Protein AF-A0A453FKG5-F1 (afdb_monomer)

Radius of gyration: 17.2 Å; Cα contacts (8 Å, |Δi|>4): 245; chains: 1; bounding box: 46×37×46 Å

Nearest PDB structures (foldseek):
  5lsm-assembly5_D  TM=3.712E-01  e=1.339E-01  Shewanella oneidensis MR-1
  7jqw-assembly1_A  TM=6.152E-01  e=3.141E+00  Salmonella enterica subsp. enterica serovar Typhimurium str. LT2
  5kwk-assembly2_B  TM=2.435E-01  e=1.450E+00  Arabidopsis thaliana
  7mpy-assembly1_A  TM=2.858E-01  e=2.428E+00  Arabidopsis thaliana

Sequence (162 aa):
GKFSIITFEEFISVALDASRTVGIYPEIKDPVFINKHVKWADGKKFEDKFVDTLLKYGYRGQYMSENWLKQPLFIQSFAPSSLVHVSNLTDSPKIFLIDDTTVRTQDTNQSYWEITSDDYLAYISNYVVGLGPWKDTIVPVAKNYLLEPTDLVARAHAHNLQ

Secondary structure (DSSP, 8-state):
--SPPPPHHHHHHHHHTSSS---B--B---HHHHHHH---TT---HHHHHHHHHHHTT----TTSHHHHHS-B-EEES-HHHHHHHTTT--S-EEEEE--TTPPPTTT---HHHHTSHHHHHHHTTT-SEEEE-HHHHS-EETTEE-PPPSHHHHHHHTT--

Solvent-accessible surface area (backbone atoms only — not comparable to full-atom values): 9300 Å² total; per-residue (Å²): 124,100,65,83,86,78,52,73,67,56,58,50,46,61,38,68,71,42,100,52,86,48,64,50,72,56,68,59,73,59,56,61,60,47,48,71,77,50,81,48,96,85,70,52,50,59,65,53,56,53,49,50,52,40,48,73,74,66,50,42,40,37,76,86,31,75,56,12,72,65,42,33,58,39,43,32,29,48,28,69,70,57,48,55,54,45,50,78,77,43,61,42,32,26,31,45,38,38,68,55,77,88,46,54,37,72,70,79,66,42,46,38,70,58,64,68,27,72,70,39,40,61,56,49,42,80,51,27,49,23,61,48,62,39,62,56,71,40,45,30,71,55,98,93,36,80,49,78,63,50,63,56,66,64,55,36,45,74,48,69,26,84

Foldseek 3Di:
DVDDDDDPLVVLVVQVPDPDADEDEDEDPLQVVCQVPDADPVRDGPLLVVLVSCVVVQDADAPPDPSCVRYPYEYEYLALVSLVVNQVRGNHAYEHEAEDQPDARSHPRHGPCVCLDLVNLLVSLVRHQAYHYDVCQQFNDDPNDTDDGDCSVVSNVVSNHD

Organism: Aegilops tauschii subsp. strangulata (NCBI:txid200361)

Mean predicted aligned error: 2.94 Å

Structure (mmCIF, N/CA/C/O backbone):
data_AF-A0A453FKG5-F1
#
_entry.id   AF-A0A453FKG5-F1
#
loop_
_atom_site.group_PDB
_atom_site.id
_atom_site.type_symbol
_atom_site.label_atom_id
_atom_site.label_alt_id
_atom_site.label_comp_id
_atom_site.label_asym_id
_atom_site.label_entity_id
_atom_site.label_seq_id
_atom_site.pdbx_PDB_ins_code
_atom_site.Cartn_x
_atom_site.Cartn_y
_atom_site.Cartn_z
_atom_site.occupancy
_atom_site.B_iso_or_equiv
_atom_site.auth_seq_id
_atom_site.auth_comp_id
_atom_site.auth_asym_id
_atom_site.auth_atom_id
_atom_site.pdbx_PDB_model_num
ATOM 1 N N . GLY A 1 1 ? -25.664 14.558 -9.471 1.00 73.56 1 GLY A N 1
ATOM 2 C CA . GLY A 1 1 ? -25.427 13.107 -9.629 1.00 73.56 1 GLY A CA 1
ATOM 3 C C . GLY A 1 1 ? -26.651 12.348 -9.155 1.00 73.56 1 GLY A C 1
ATOM 4 O O . GLY A 1 1 ? -27.361 12.885 -8.318 1.00 73.56 1 GLY A O 1
ATOM 5 N N . LYS A 1 2 ? -26.913 11.142 -9.683 1.00 81.56 2 LYS A N 1
ATOM 6 C CA . LYS A 1 2 ? -28.064 10.298 -9.291 1.00 81.56 2 LYS A CA 1
ATOM 7 C C . LYS A 1 2 ? -27.913 9.673 -7.891 1.00 81.56 2 LYS A C 1
ATOM 9 O O . LYS A 1 2 ? -28.917 9.373 -7.260 1.00 81.56 2 LYS A O 1
ATOM 14 N N . PHE A 1 3 ? -26.677 9.524 -7.413 1.00 87.44 3 PHE A N 1
ATOM 15 C CA . PHE A 1 3 ? -26.334 9.016 -6.083 1.00 87.44 3 PHE A CA 1
ATOM 16 C C . PHE A 1 3 ? -25.297 9.930 -5.423 1.00 87.44 3 PHE A C 1
ATOM 18 O O . PHE A 1 3 ? -24.530 10.598 -6.128 1.00 87.44 3 PHE A O 1
ATOM 25 N N . SER A 1 4 ? -25.302 9.982 -4.091 1.00 91.62 4 SER A N 1
ATOM 26 C CA . SER A 1 4 ? -24.303 10.695 -3.293 1.00 91.62 4 SER A CA 1
ATOM 27 C C . SER A 1 4 ? -22.964 9.956 -3.297 1.00 91.62 4 SER A C 1
ATOM 29 O O . SER A 1 4 ? -22.911 8.733 -3.422 1.00 91.62 4 SER A O 1
ATOM 31 N N . ILE A 1 5 ? -21.876 10.714 -3.163 1.00 93.69 5 ILE A N 1
ATOM 32 C CA . ILE A 1 5 ? -20.547 10.159 -2.895 1.00 93.69 5 ILE A CA 1
ATOM 33 C C . ILE A 1 5 ? -20.487 9.867 -1.398 1.00 93.69 5 ILE A C 1
ATOM 35 O O . ILE A 1 5 ? -20.769 10.761 -0.601 1.00 93.69 5 ILE A O 1
ATOM 39 N N . ILE A 1 6 ? -20.153 8.630 -1.037 1.00 95.69 6 ILE A N 1
ATOM 40 C CA . ILE A 1 6 ? -20.018 8.224 0.362 1.00 95.69 6 ILE A CA 1
ATOM 41 C C . ILE A 1 6 ? -18.701 8.725 0.956 1.00 95.69 6 ILE A C 1
ATOM 43 O O . ILE A 1 6 ? -17.694 8.887 0.263 1.00 95.69 6 ILE A O 1
ATOM 47 N N . THR A 1 7 ? -18.711 8.947 2.259 1.00 97.06 7 THR A N 1
ATOM 48 C CA . THR A 1 7 ? -17.531 9.232 3.071 1.00 97.06 7 THR A CA 1
ATOM 49 C C . THR A 1 7 ? -16.729 7.960 3.349 1.00 97.06 7 THR A C 1
ATOM 51 O O . THR A 1 7 ? -17.199 6.836 3.158 1.00 97.06 7 THR A O 1
ATOM 54 N N . PHE A 1 8 ? -15.503 8.127 3.849 1.00 97.94 8 PHE A N 1
ATOM 55 C CA . PHE A 1 8 ? -14.683 6.987 4.256 1.00 97.94 8 PHE A CA 1
ATOM 56 C C . PHE A 1 8 ? -15.286 6.223 5.449 1.00 97.94 8 PHE A C 1
ATOM 58 O O . PHE A 1 8 ? -15.205 5.000 5.507 1.00 97.94 8 PHE A O 1
ATOM 65 N N . GLU A 1 9 ? -15.956 6.926 6.365 1.00 98.38 9 GLU A N 1
ATOM 66 C CA . GLU A 1 9 ? -16.651 6.311 7.502 1.00 98.38 9 GLU A CA 1
ATOM 67 C C . GLU A 1 9 ? -17.858 5.475 7.055 1.00 98.38 9 GLU A C 1
ATOM 69 O O . GLU A 1 9 ? -18.072 4.373 7.562 1.00 98.38 9 GLU A O 1
ATOM 74 N N . GLU A 1 10 ? -18.618 5.948 6.065 1.00 97.75 10 GLU A N 1
ATOM 75 C CA . GLU A 1 10 ? -19.715 5.178 5.466 1.00 97.75 10 GLU A CA 1
ATOM 76 C C . GLU A 1 10 ? -19.188 3.944 4.720 1.00 97.75 10 GLU A C 1
ATOM 78 O O . GLU A 1 10 ? -19.756 2.864 4.863 1.00 97.75 10 GLU A O 1
ATOM 83 N N . PHE A 1 11 ? -18.068 4.061 3.995 1.00 97.81 11 PHE A N 1
ATOM 84 C CA . PHE A 1 11 ? -17.396 2.912 3.373 1.00 97.81 11 PHE A CA 1
ATOM 85 C C . PHE A 1 11 ? -16.997 1.845 4.405 1.00 97.81 11 PHE A C 1
ATOM 87 O O . PHE A 1 11 ? -17.259 0.661 4.196 1.00 97.81 11 PHE A O 1
ATOM 94 N N . ILE A 1 12 ? -16.404 2.258 5.529 1.00 98.38 12 ILE A N 1
ATOM 95 C CA . ILE A 1 12 ? -16.054 1.354 6.633 1.00 98.38 12 ILE A CA 1
ATOM 96 C C . ILE A 1 12 ? -17.309 0.699 7.219 1.00 98.38 12 ILE A C 1
ATOM 98 O O . ILE A 1 12 ? -17.332 -0.514 7.423 1.00 98.38 12 ILE A O 1
ATOM 102 N N . SER A 1 13 ? -18.360 1.484 7.455 1.00 97.56 13 SER A N 1
ATOM 103 C CA . SER A 1 13 ? -19.598 0.997 8.076 1.00 97.56 13 SER A CA 1
ATOM 104 C C . SER A 1 13 ? -20.242 -0.123 7.252 1.00 97.56 13 SER A C 1
ATOM 106 O O . SER A 1 13 ? -20.643 -1.135 7.815 1.00 97.56 13 SER A O 1
ATOM 108 N N . VAL A 1 14 ? -20.216 -0.027 5.915 1.00 96.88 14 VAL A N 1
ATOM 109 C CA . VAL A 1 14 ? -20.703 -1.096 5.020 1.00 96.88 14 VAL A CA 1
ATOM 110 C C . VAL A 1 14 ? -19.999 -2.437 5.269 1.00 96.88 14 VAL A C 1
ATOM 112 O O . VAL A 1 14 ? -20.643 -3.484 5.207 1.00 96.88 14 VAL A O 1
ATOM 115 N N . ALA A 1 15 ? -18.691 -2.434 5.540 1.00 97.56 15 ALA A N 1
ATOM 116 C CA . ALA A 1 15 ? -17.952 -3.662 5.834 1.00 97.56 15 ALA A CA 1
ATOM 117 C C . ALA A 1 15 ? -18.260 -4.206 7.238 1.00 97.56 15 ALA A C 1
ATOM 119 O O . ALA A 1 15 ? -18.353 -5.421 7.410 1.00 97.56 15 ALA A O 1
ATOM 120 N N . LEU A 1 16 ? -18.433 -3.322 8.225 1.00 97.25 16 LEU A N 1
ATOM 121 C CA . LEU A 1 16 ? -18.729 -3.697 9.612 1.00 97.25 16 LEU A CA 1
ATOM 122 C C . LEU A 1 16 ? -20.156 -4.227 9.800 1.00 97.25 16 LEU A C 1
ATOM 124 O O . LEU A 1 16 ? -20.369 -5.108 10.628 1.00 97.25 16 LEU A O 1
ATOM 128 N N . ASP A 1 17 ? -21.112 -3.738 9.010 1.00 97.62 17 ASP A N 1
ATOM 129 C CA . ASP A 1 17 ? -22.516 -4.163 9.063 1.00 97.62 17 ASP A CA 1
ATOM 130 C C . ASP A 1 17 ? -22.760 -5.529 8.391 1.00 97.62 17 ASP A C 1
ATOM 132 O O . ASP A 1 17 ? -23.868 -6.074 8.429 1.00 97.62 17 ASP A O 1
ATOM 136 N N . ALA A 1 18 ? -21.738 -6.116 7.760 1.00 97.38 18 ALA A N 1
ATOM 137 C CA . ALA A 1 18 ? -21.843 -7.431 7.149 1.00 97.38 18 ALA A CA 1
ATOM 138 C C . ALA A 1 18 ? -21.993 -8.538 8.210 1.00 97.38 18 ALA A C 1
ATOM 140 O O . ALA A 1 18 ? -21.292 -8.580 9.216 1.00 97.38 18 ALA A O 1
ATOM 141 N N . SER A 1 19 ? -22.841 -9.534 7.938 1.00 97.06 19 SER A N 1
ATOM 142 C CA . SER A 1 19 ? -23.052 -10.696 8.825 1.00 97.06 19 SER A CA 1
ATOM 143 C C . SER A 1 19 ? -21.869 -11.675 8.896 1.00 97.06 19 SER A C 1
ATOM 145 O O . SER A 1 19 ? -21.939 -12.700 9.573 1.00 97.06 19 SER A O 1
ATOM 147 N N . ARG A 1 20 ? -20.787 -11.382 8.172 1.00 96.81 20 ARG A N 1
ATOM 148 C CA . ARG A 1 20 ? -19.538 -12.144 8.120 1.00 96.81 20 ARG A CA 1
ATOM 149 C C . ARG A 1 20 ? -18.372 -11.170 8.127 1.00 96.81 20 ARG A C 1
ATOM 151 O O . ARG A 1 20 ? -18.526 -10.030 7.701 1.00 96.81 20 ARG A O 1
ATOM 158 N N . THR A 1 21 ? -17.184 -11.650 8.474 1.00 97.25 21 THR A N 1
ATOM 159 C CA . THR A 1 21 ? -15.965 -10.855 8.324 1.00 97.25 21 THR A CA 1
ATOM 160 C C . THR A 1 21 ? -15.764 -10.449 6.860 1.00 97.25 21 THR A C 1
ATOM 162 O O . THR A 1 21 ? -15.686 -11.292 5.957 1.00 97.25 21 THR A O 1
ATOM 165 N N . VAL A 1 22 ? -15.689 -9.139 6.633 1.00 97.88 22 VAL A N 1
ATOM 166 C CA . VAL A 1 22 ? -15.351 -8.514 5.354 1.00 97.88 22 VAL A CA 1
ATOM 167 C C . VAL A 1 22 ? -14.131 -7.635 5.584 1.00 97.88 22 VAL A C 1
ATOM 169 O O . VAL A 1 22 ? -14.156 -6.725 6.408 1.00 97.88 22 VAL A O 1
ATOM 172 N N . GLY A 1 23 ? -13.050 -7.934 4.865 1.00 98.00 23 GLY A N 1
ATOM 173 C CA . GLY A 1 23 ? -11.869 -7.086 4.861 1.00 98.00 23 GLY A CA 1
ATOM 174 C C . GLY A 1 23 ? -12.059 -5.854 3.983 1.00 98.00 23 GLY A C 1
ATOM 175 O O . GLY A 1 23 ? -12.794 -5.907 2.995 1.00 98.00 23 GLY A O 1
ATOM 176 N N . ILE A 1 24 ? -11.363 -4.770 4.310 1.00 98.69 24 ILE A N 1
ATOM 177 C CA . ILE A 1 24 ? -11.297 -3.573 3.464 1.00 98.69 24 ILE A CA 1
ATOM 178 C C . ILE A 1 24 ? -9.891 -3.376 2.899 1.00 98.69 24 ILE A C 1
ATOM 180 O O . ILE A 1 24 ? -8.896 -3.786 3.496 1.00 98.69 24 ILE A O 1
ATOM 184 N N . TYR A 1 25 ? -9.816 -2.727 1.741 1.00 98.69 25 TYR A N 1
ATOM 185 C CA . TYR A 1 25 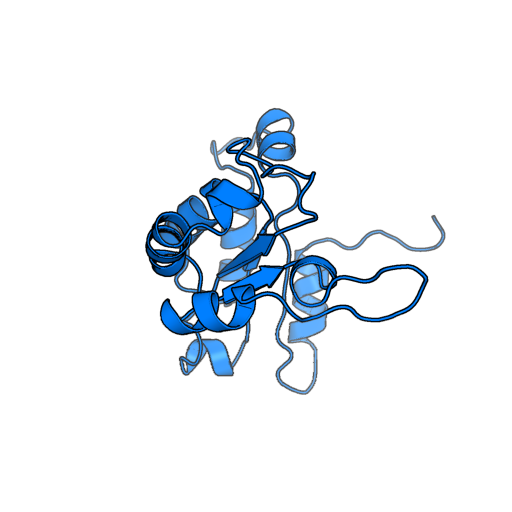? -8.560 -2.487 1.031 1.00 98.69 25 TYR A CA 1
ATOM 186 C C . TYR A 1 25 ? -8.490 -1.044 0.485 1.00 98.69 25 TYR A C 1
ATOM 188 O O . TYR A 1 25 ? -8.494 -0.836 -0.730 1.00 98.69 25 TYR A O 1
ATOM 196 N N . PRO A 1 26 ? -8.541 -0.016 1.354 1.00 98.62 26 PRO A N 1
ATOM 197 C CA . PRO A 1 26 ? -8.564 1.377 0.920 1.00 98.62 26 PRO A CA 1
ATOM 198 C C . PRO A 1 26 ? -7.207 1.879 0.397 1.00 98.62 26 PRO A C 1
ATOM 200 O O . PRO A 1 26 ? -6.141 1.521 0.901 1.00 98.62 26 PRO A O 1
ATOM 203 N N . GLU A 1 27 ? -7.266 2.773 -0.593 1.00 98.62 27 GLU A N 1
ATOM 204 C CA . GLU A 1 27 ? -6.109 3.463 -1.175 1.00 98.62 27 GLU A CA 1
ATOM 205 C C . GLU A 1 27 ? -5.985 4.896 -0.638 1.00 98.62 27 GLU A C 1
ATOM 207 O O . GLU A 1 27 ? -6.962 5.648 -0.618 1.00 98.62 27 GLU A O 1
ATOM 212 N N . ILE A 1 28 ? -4.769 5.303 -0.269 1.00 98.50 28 ILE A N 1
ATOM 213 C CA . ILE A 1 28 ? -4.412 6.710 -0.060 1.00 98.50 28 ILE A CA 1
ATOM 214 C C . ILE A 1 28 ? -4.056 7.303 -1.423 1.00 98.50 28 ILE A C 1
ATOM 216 O O . ILE A 1 28 ? -2.982 7.024 -1.969 1.00 98.50 28 ILE A O 1
ATOM 220 N N . LYS A 1 29 ? -4.965 8.119 -1.968 1.00 96.69 29 LYS A N 1
ATOM 221 C CA . LYS A 1 29 ? -4.839 8.703 -3.307 1.00 96.69 29 LYS A CA 1
ATOM 222 C C . LYS A 1 29 ? -4.143 10.060 -3.290 1.00 96.69 29 LYS A C 1
ATOM 224 O O . LYS A 1 29 ? -4.591 10.965 -2.588 1.00 96.69 29 LYS A O 1
ATOM 229 N N . ASP A 1 30 ? -3.090 10.205 -4.094 1.00 95.25 30 ASP A N 1
ATOM 230 C CA . ASP A 1 30 ? -2.370 11.464 -4.329 1.00 95.25 30 ASP A CA 1
ATOM 231 C C . ASP A 1 30 ? -2.041 12.251 -3.041 1.00 95.25 30 ASP A C 1
ATOM 233 O O . ASP A 1 30 ? -2.384 13.436 -2.921 1.00 95.25 30 ASP A O 1
ATOM 237 N N . PRO A 1 31 ? -1.361 11.641 -2.050 1.00 96.94 31 PRO A N 1
ATOM 238 C CA . PRO A 1 31 ? -1.147 12.275 -0.751 1.00 96.94 31 PRO A CA 1
ATOM 239 C C . PRO A 1 31 ? -0.388 13.600 -0.835 1.00 96.94 31 PRO A C 1
ATOM 241 O O . PRO A 1 31 ? -0.668 14.511 -0.058 1.00 96.94 31 PRO A O 1
ATOM 244 N N . VAL A 1 32 ? 0.513 13.770 -1.808 1.00 96.62 32 VAL A N 1
ATOM 245 C CA . VAL A 1 32 ? 1.205 15.050 -2.051 1.00 96.62 32 VAL A CA 1
ATOM 246 C C . VAL A 1 32 ? 0.220 16.153 -2.429 1.00 96.62 32 VAL A C 1
ATOM 248 O O . VAL A 1 32 ? 0.302 17.266 -1.904 1.00 96.62 32 VAL A O 1
ATOM 251 N N . PHE A 1 33 ? -0.728 15.853 -3.319 1.00 96.56 33 PHE A N 1
ATOM 252 C CA . PHE A 1 33 ? -1.747 16.807 -3.739 1.00 96.56 33 PHE A CA 1
ATOM 253 C C . PHE A 1 33 ? -2.664 17.163 -2.566 1.00 96.56 33 PHE A C 1
ATOM 255 O O . PHE A 1 33 ? -2.851 18.345 -2.268 1.00 96.56 33 PHE A O 1
ATOM 262 N N . ILE A 1 34 ? -3.174 16.162 -1.844 1.00 97.38 34 ILE A N 1
ATOM 263 C CA . ILE A 1 34 ? -4.064 16.400 -0.703 1.00 97.38 34 ILE A CA 1
ATOM 264 C C . ILE A 1 34 ? -3.346 17.202 0.382 1.00 97.38 34 ILE A C 1
ATOM 266 O O . ILE A 1 34 ? -3.857 18.234 0.806 1.00 97.38 34 ILE A O 1
ATOM 270 N N . ASN A 1 35 ? -2.127 16.822 0.765 1.00 96.88 35 ASN A N 1
ATOM 271 C CA . ASN A 1 35 ? -1.351 17.544 1.774 1.00 96.88 35 ASN A CA 1
ATOM 272 C C . ASN A 1 35 ? -0.971 18.964 1.340 1.00 96.88 35 ASN A C 1
ATOM 274 O O . ASN A 1 35 ? -0.732 19.822 2.191 1.00 96.88 35 ASN A O 1
ATOM 278 N N . LYS A 1 36 ? -0.908 19.253 0.036 1.00 96.56 36 LYS A N 1
ATOM 279 C CA . LYS A 1 36 ? -0.715 20.615 -0.476 1.00 96.56 36 LYS A CA 1
ATOM 280 C C . LYS A 1 36 ? -1.974 21.465 -0.305 1.00 96.56 36 LYS A C 1
ATOM 282 O O . LYS A 1 36 ? -1.859 22.619 0.105 1.00 96.56 36 LYS A O 1
ATOM 287 N N . HIS A 1 37 ? -3.142 20.910 -0.619 1.00 97.38 37 HIS A N 1
ATOM 288 C CA . HIS A 1 37 ? -4.398 21.658 -0.730 1.00 97.38 37 HIS A CA 1
ATOM 289 C C . HIS A 1 37 ? -5.267 21.640 0.530 1.00 97.38 37 HIS A C 1
ATOM 291 O O . HIS A 1 37 ? -6.057 22.558 0.737 1.00 97.38 37 HIS A O 1
ATOM 297 N N . VAL A 1 38 ? -5.110 20.634 1.383 1.00 96.62 38 VAL A N 1
ATOM 298 C CA . VAL A 1 38 ? -5.866 20.471 2.621 1.00 96.62 38 VAL A CA 1
ATOM 299 C C . VAL A 1 38 ? -4.925 20.671 3.798 1.00 96.62 38 VAL A C 1
ATOM 301 O O . VAL A 1 38 ? -3.871 20.044 3.891 1.00 96.62 38 VAL A O 1
ATOM 304 N N . LYS A 1 39 ? -5.304 21.580 4.697 1.00 95.19 39 LYS A N 1
ATOM 305 C CA . LYS A 1 39 ? -4.579 21.870 5.935 1.00 95.19 39 LYS A CA 1
ATOM 306 C C . LYS A 1 39 ? -5.529 21.665 7.098 1.00 95.19 39 LYS A C 1
ATOM 308 O O . LYS A 1 39 ? -6.500 22.405 7.244 1.00 95.19 39 LYS A O 1
ATOM 313 N N . TRP A 1 40 ? -5.260 20.650 7.906 1.00 94.50 40 TRP A N 1
ATOM 314 C CA . TRP A 1 40 ? -6.018 20.423 9.126 1.00 94.50 40 TRP A CA 1
ATOM 315 C C . TRP A 1 40 ? -5.502 21.329 10.244 1.00 94.50 40 TRP A C 1
ATOM 317 O O . TRP A 1 40 ? -4.304 21.595 10.342 1.00 94.50 40 TRP A O 1
ATOM 327 N N . ALA A 1 41 ? -6.416 21.816 11.084 1.00 94.62 41 ALA A N 1
ATOM 328 C CA . ALA A 1 41 ? -6.095 22.757 12.160 1.00 94.62 41 ALA A CA 1
ATOM 329 C C . ALA A 1 41 ? -5.130 22.173 13.208 1.00 94.62 41 ALA A C 1
ATOM 331 O O . ALA A 1 41 ? -4.388 22.914 13.842 1.00 94.62 41 ALA A O 1
ATOM 332 N N . ASP A 1 42 ? -5.120 20.849 13.365 1.00 95.25 42 ASP A N 1
ATOM 333 C CA . ASP A 1 42 ? -4.212 20.113 14.247 1.00 95.25 42 ASP A CA 1
ATOM 334 C C . ASP A 1 42 ? -2.862 19.776 13.589 1.00 95.25 42 ASP A C 1
ATOM 336 O O . ASP A 1 42 ? -2.065 19.039 14.161 1.00 95.25 42 ASP A O 1
ATOM 340 N N . GLY A 1 43 ? -2.595 20.301 12.387 1.00 95.19 43 GLY A N 1
ATOM 341 C CA . GLY A 1 43 ? -1.332 20.109 11.670 1.00 95.19 43 GLY A CA 1
ATOM 342 C C . GLY A 1 43 ? -1.134 18.705 11.096 1.00 95.19 43 GLY A C 1
ATOM 343 O O . GLY A 1 43 ? -0.079 18.432 10.523 1.00 95.19 43 GLY A O 1
ATOM 344 N N . LYS A 1 44 ? -2.137 17.829 11.224 1.00 96.69 44 LYS A N 1
ATOM 345 C CA . LYS A 1 44 ? -2.111 16.473 10.678 1.00 96.69 44 LYS A CA 1
ATOM 346 C C . LYS A 1 44 ? -2.059 16.483 9.154 1.00 96.69 44 LYS A C 1
ATOM 348 O O . LYS A 1 44 ? -2.604 17.376 8.503 1.00 96.69 44 LYS A O 1
ATOM 353 N N . LYS A 1 45 ? -1.414 15.463 8.600 1.00 96.94 45 LYS A N 1
ATOM 354 C CA . LYS A 1 45 ? -1.410 15.123 7.180 1.00 96.94 45 LYS A CA 1
ATOM 355 C C . LYS A 1 45 ? -2.614 14.251 6.825 1.00 96.94 45 LYS A C 1
ATOM 357 O O . LYS A 1 45 ? -3.338 13.754 7.691 1.00 96.94 45 LYS A O 1
ATOM 362 N N . PHE A 1 46 ? -2.798 14.032 5.530 1.00 97.94 46 PHE A N 1
ATOM 363 C CA . PHE A 1 46 ? -3.820 13.150 4.990 1.00 97.94 46 PHE A CA 1
ATOM 364 C C . PHE A 1 46 ? -3.688 11.726 5.534 1.00 97.94 46 PHE A C 1
ATOM 366 O O . PHE A 1 46 ? -4.679 11.146 5.971 1.00 97.94 46 PHE A O 1
ATOM 373 N N . GLU A 1 47 ? -2.464 11.207 5.590 1.00 98.50 47 GLU A N 1
ATOM 374 C CA . GLU A 1 47 ? -2.138 9.895 6.143 1.00 98.50 47 GLU A CA 1
ATOM 375 C C . GLU A 1 47 ? -2.577 9.761 7.602 1.00 98.50 47 GLU A C 1
ATOM 377 O O . GLU A 1 47 ? -3.168 8.750 7.975 1.00 98.50 47 GLU A O 1
ATOM 382 N N . ASP A 1 48 ? -2.342 10.798 8.411 1.00 98.38 48 ASP A N 1
ATOM 383 C CA . ASP A 1 48 ? -2.702 10.788 9.829 1.00 98.38 48 ASP A CA 1
ATOM 384 C C . ASP A 1 48 ? -4.221 10.688 9.993 1.00 98.38 48 ASP A C 1
ATOM 386 O O . ASP A 1 48 ? -4.714 9.849 10.741 1.00 98.38 48 ASP A O 1
ATOM 390 N N . LYS A 1 49 ? -4.987 11.492 9.242 1.00 98.25 49 LYS A N 1
ATOM 391 C CA . LYS A 1 49 ? -6.459 11.450 9.279 1.00 98.25 49 LYS A CA 1
ATOM 392 C C . LYS A 1 49 ? -7.023 10.135 8.759 1.00 98.25 49 LYS A C 1
ATOM 394 O O . LYS A 1 49 ? -8.008 9.628 9.302 1.00 98.25 49 LYS A O 1
ATOM 399 N N . PHE A 1 50 ? -6.410 9.589 7.716 1.00 98.50 50 PHE A N 1
ATOM 400 C CA . PHE A 1 50 ? -6.778 8.299 7.156 1.00 98.50 50 PHE A CA 1
ATOM 401 C C . PHE A 1 50 ? -6.590 7.177 8.188 1.00 98.50 50 PHE A C 1
ATOM 403 O O . PHE A 1 50 ? -7.528 6.422 8.450 1.00 98.50 50 PHE A O 1
ATOM 410 N N . VAL A 1 51 ? -5.422 7.108 8.836 1.00 98.69 51 VAL A N 1
ATOM 411 C CA . VAL A 1 51 ? -5.130 6.089 9.856 1.00 98.69 51 VAL A CA 1
ATOM 412 C C . VAL A 1 51 ? -5.951 6.307 11.126 1.00 98.69 51 VAL A C 1
ATOM 414 O O . VAL A 1 51 ? -6.506 5.342 11.644 1.00 98.69 51 VAL A O 1
ATOM 417 N N . ASP A 1 52 ? -6.118 7.547 11.595 1.00 98.50 52 ASP A N 1
ATOM 418 C CA . ASP A 1 52 ? -6.987 7.863 12.739 1.00 98.50 52 ASP A CA 1
ATOM 419 C C . ASP A 1 52 ? -8.407 7.322 12.533 1.00 98.50 52 ASP A C 1
ATOM 421 O O . ASP A 1 52 ? -9.011 6.778 13.458 1.00 98.50 52 ASP A O 1
ATOM 425 N N . THR A 1 53 ? -8.940 7.457 11.314 1.00 98.62 53 THR A N 1
ATOM 426 C CA . THR A 1 53 ? -10.275 6.956 10.973 1.00 98.62 53 THR A CA 1
ATOM 427 C C . THR A 1 53 ? -10.310 5.432 11.055 1.00 98.62 53 THR A C 1
ATOM 429 O O . THR A 1 53 ? -11.202 4.875 11.684 1.00 98.62 53 THR A O 1
ATOM 432 N N . LEU A 1 54 ? -9.312 4.735 10.509 1.00 98.62 54 LEU A N 1
ATOM 433 C CA . LEU A 1 54 ? -9.218 3.275 10.621 1.00 98.62 54 LEU A CA 1
ATOM 434 C C . LEU A 1 54 ? -9.136 2.810 12.086 1.00 98.62 54 LEU A C 1
ATOM 436 O O . LEU A 1 54 ? -9.882 1.916 12.491 1.00 98.62 54 LEU A O 1
ATOM 440 N N . LEU A 1 55 ? -8.294 3.460 12.896 1.00 98.44 55 LEU A N 1
ATOM 441 C CA . LEU A 1 55 ? -8.125 3.149 14.319 1.00 98.44 55 LEU A CA 1
ATOM 442 C C . LEU A 1 55 ? -9.400 3.419 15.126 1.00 98.44 55 LEU A C 1
ATOM 444 O O . LEU A 1 55 ? -9.759 2.614 15.987 1.00 98.44 55 LEU A O 1
ATOM 448 N N . LYS A 1 56 ? -10.121 4.508 14.827 1.00 98.50 56 LYS A N 1
ATOM 449 C CA . LYS A 1 56 ? -11.421 4.836 15.438 1.00 98.50 56 LYS A CA 1
ATOM 450 C C . LYS A 1 56 ? -12.430 3.697 15.270 1.00 98.50 56 LYS A C 1
ATOM 452 O O . LYS A 1 56 ? -13.202 3.436 16.188 1.00 98.50 56 LYS A O 1
ATOM 457 N N . TYR A 1 57 ? -12.402 3.013 14.128 1.00 98.31 57 TYR A N 1
ATOM 458 C CA . TYR A 1 57 ? -13.271 1.874 13.821 1.00 98.31 57 TYR A CA 1
ATOM 459 C C . TYR A 1 57 ? -12.643 0.510 14.157 1.00 98.31 57 TYR A C 1
ATOM 461 O O . TYR A 1 57 ? -13.159 -0.529 13.755 1.00 98.31 57 TYR A O 1
ATOM 469 N N . GLY A 1 58 ? -11.543 0.488 14.915 1.00 97.44 58 GLY A N 1
ATOM 470 C CA . GLY A 1 58 ? -10.962 -0.735 15.472 1.00 97.44 58 GLY A CA 1
ATOM 471 C C . GLY A 1 58 ? -10.039 -1.520 14.539 1.00 97.44 58 GLY A C 1
ATOM 472 O O . GLY A 1 58 ? -9.537 -2.564 14.959 1.00 97.44 58 GLY A O 1
ATOM 473 N N . TYR A 1 59 ? -9.762 -1.034 13.323 1.00 98.38 59 TYR A N 1
ATOM 474 C CA . TYR A 1 59 ? -8.805 -1.688 12.426 1.00 98.38 59 TYR A CA 1
ATOM 475 C C . TYR A 1 59 ? -7.388 -1.585 12.988 1.00 98.38 59 TYR A C 1
ATOM 477 O O . TYR A 1 59 ? -6.885 -0.488 13.226 1.00 98.38 59 TYR A O 1
ATOM 485 N N . ARG A 1 60 ? -6.747 -2.735 13.203 1.00 96.25 60 ARG A N 1
ATOM 486 C CA . ARG A 1 60 ? -5.389 -2.857 13.748 1.00 96.25 60 ARG A CA 1
ATOM 487 C C . ARG A 1 60 ? -4.853 -4.269 13.552 1.00 96.25 60 ARG A C 1
ATOM 489 O O . ARG A 1 60 ? -5.626 -5.203 13.331 1.00 96.25 60 ARG A O 1
ATOM 496 N N . GLY A 1 61 ? -3.561 -4.438 13.792 1.00 97.69 61 GLY A N 1
ATOM 497 C CA . GLY A 1 61 ? -2.919 -5.737 13.833 1.00 97.69 61 GLY A CA 1
ATOM 498 C C . GLY A 1 61 ? -2.124 -6.017 12.570 1.00 97.69 61 GLY A C 1
ATOM 499 O O . GLY A 1 61 ? -2.576 -5.791 11.448 1.00 97.69 61 GLY A O 1
ATOM 500 N N . GLN A 1 62 ? -0.945 -6.584 12.786 1.00 98.12 62 GLN A N 1
ATOM 501 C CA . GLN A 1 62 ? -0.070 -7.101 11.742 1.00 98.12 62 GLN A CA 1
ATOM 502 C C . GLN A 1 62 ? -0.772 -8.146 10.868 1.00 98.12 62 GLN A C 1
ATOM 504 O O . GLN A 1 62 ? -1.692 -8.839 11.315 1.00 98.12 62 GLN A O 1
ATOM 509 N N . TYR A 1 63 ? -0.301 -8.287 9.628 1.00 97.81 63 TYR A N 1
ATOM 510 C CA . TYR A 1 63 ? -0.790 -9.295 8.690 1.00 97.81 63 TYR A CA 1
ATOM 511 C C . TYR A 1 63 ? -0.856 -10.684 9.339 1.00 97.81 63 TYR A C 1
ATOM 513 O O . TYR A 1 63 ? 0.088 -11.103 10.006 1.00 97.81 63 TYR A O 1
ATOM 521 N N . MET A 1 64 ? -1.982 -11.382 9.161 1.00 96.81 64 MET A N 1
ATOM 522 C CA . MET A 1 64 ? -2.251 -12.715 9.728 1.00 96.81 64 MET A CA 1
ATOM 523 C C . MET A 1 64 ? -2.264 -12.812 11.266 1.00 96.81 64 MET A C 1
ATOM 525 O O . MET A 1 64 ? -2.428 -13.905 11.807 1.00 96.81 64 MET A O 1
ATOM 529 N N . SER A 1 65 ? -2.173 -11.693 11.994 1.00 98.31 65 SER A N 1
ATOM 530 C CA . SER A 1 65 ? -2.424 -11.679 13.439 1.00 98.31 65 SER A CA 1
ATOM 531 C C . SER A 1 65 ? -3.896 -11.962 13.759 1.00 98.31 65 SER A C 1
ATOM 533 O O . SER A 1 65 ? -4.785 -11.734 12.937 1.00 98.31 65 SER A O 1
ATOM 535 N N . GLU A 1 66 ? -4.185 -12.399 14.988 1.00 97.75 66 GLU A N 1
ATOM 536 C CA . GLU A 1 66 ? -5.563 -12.660 15.433 1.00 97.75 66 GLU A CA 1
ATOM 537 C C . GLU A 1 66 ? -6.467 -11.420 15.298 1.00 97.75 66 GLU A C 1
ATOM 539 O O . GLU A 1 66 ? -7.626 -11.532 14.898 1.00 97.75 66 GLU A O 1
ATOM 544 N N . ASN A 1 67 ? -5.937 -10.228 15.596 1.00 97.12 67 ASN A N 1
ATOM 545 C CA . ASN A 1 67 ? -6.672 -8.972 15.436 1.00 97.12 67 ASN A CA 1
ATOM 546 C C . ASN A 1 67 ? -6.987 -8.693 13.963 1.00 97.12 67 ASN A C 1
ATOM 548 O O . ASN A 1 67 ? -8.127 -8.370 13.635 1.00 97.12 67 ASN A O 1
ATOM 552 N N . TRP A 1 68 ? -6.003 -8.883 13.082 1.00 98.38 68 TRP A N 1
ATOM 553 C CA . TRP A 1 68 ? -6.184 -8.677 11.651 1.00 98.38 68 TRP A CA 1
ATOM 554 C C . TRP A 1 68 ? -7.186 -9.670 11.054 1.00 98.38 68 TRP A C 1
ATOM 556 O O . TRP A 1 68 ? -8.056 -9.275 10.290 1.00 98.38 68 TRP A O 1
ATOM 566 N N . LEU A 1 69 ? -7.140 -10.946 11.450 1.00 97.81 69 LEU A N 1
ATOM 567 C CA . LEU A 1 69 ? -8.076 -11.969 10.965 1.00 97.81 69 LEU A CA 1
ATOM 568 C C . LEU A 1 69 ? -9.536 -11.676 11.344 1.00 97.81 69 LEU A C 1
ATOM 570 O O . LEU A 1 69 ? -10.444 -12.048 10.602 1.00 97.81 69 LEU A O 1
ATOM 574 N N . LYS A 1 70 ? -9.775 -10.996 12.473 1.00 96.94 70 LYS A N 1
ATOM 575 C CA . LYS A 1 70 ? -11.123 -10.578 12.893 1.00 96.94 70 LYS A CA 1
ATOM 576 C C . LYS A 1 70 ? -11.659 -9.418 12.059 1.00 96.94 70 LYS A C 1
ATOM 578 O O . LYS A 1 70 ? -12.863 -9.366 11.813 1.00 96.94 70 LYS A O 1
ATOM 583 N N . GLN A 1 71 ? -10.784 -8.511 11.628 1.00 97.88 71 GLN A N 1
ATOM 584 C CA . GLN A 1 71 ? -11.158 -7.306 10.893 1.00 97.88 71 GLN A CA 1
ATOM 585 C C . GLN A 1 71 ? -10.073 -6.936 9.858 1.00 97.88 71 GLN A C 1
ATOM 587 O O . GLN A 1 71 ? -9.289 -6.009 10.086 1.00 97.88 71 GLN A O 1
ATOM 592 N N . PRO A 1 72 ? -9.996 -7.664 8.723 1.00 98.38 72 PRO A N 1
ATOM 593 C CA . PRO A 1 72 ? -8.879 -7.535 7.794 1.00 98.38 72 PRO A CA 1
ATOM 594 C C . PRO A 1 72 ? -8.816 -6.158 7.132 1.00 98.38 72 PRO A C 1
ATOM 596 O O . PRO A 1 72 ? -9.824 -5.606 6.687 1.00 98.38 72 PRO A O 1
ATOM 599 N N . LEU A 1 73 ? -7.607 -5.623 7.028 1.00 98.69 73 LEU A N 1
ATOM 600 C CA . LEU A 1 73 ? -7.314 -4.342 6.393 1.00 98.69 73 LEU A CA 1
ATOM 601 C C . LEU A 1 73 ? -6.031 -4.465 5.585 1.00 98.69 73 LEU A C 1
ATOM 603 O O . LEU A 1 73 ? -5.050 -4.974 6.112 1.00 98.69 73 LEU A O 1
ATOM 607 N N . PHE A 1 74 ? -6.010 -3.921 4.375 1.00 98.81 74 PHE A N 1
ATOM 608 C CA . PHE A 1 74 ? -4.780 -3.546 3.681 1.00 98.81 74 PHE A CA 1
ATOM 609 C C . PHE A 1 74 ? -4.833 -2.069 3.302 1.00 98.81 74 PHE A C 1
ATOM 611 O O . PHE A 1 74 ? -5.838 -1.603 2.774 1.00 98.81 74 PHE A O 1
ATOM 618 N N . ILE A 1 75 ? -3.755 -1.332 3.552 1.00 98.88 75 ILE A N 1
ATOM 619 C CA . ILE A 1 75 ? -3.622 0.067 3.131 1.00 98.88 75 ILE A CA 1
ATOM 620 C C . ILE A 1 75 ? -2.726 0.108 1.895 1.00 98.88 75 ILE A C 1
ATOM 622 O O . ILE A 1 75 ? -1.600 -0.380 1.951 1.00 98.88 75 ILE A O 1
ATOM 626 N N . GLN A 1 76 ? -3.179 0.710 0.798 1.00 98.81 76 GLN A N 1
ATOM 627 C CA . GLN A 1 76 ? -2.369 0.824 -0.421 1.00 98.81 76 GLN A CA 1
ATOM 628 C C . GLN A 1 76 ? -2.114 2.260 -0.854 1.00 98.81 76 GLN A C 1
ATOM 630 O O . GLN A 1 76 ? -2.903 3.161 -0.570 1.00 98.81 76 GLN A O 1
ATOM 635 N N . SER A 1 77 ? -1.001 2.478 -1.551 1.00 98.75 77 SER A N 1
ATOM 636 C CA . SER A 1 77 ? -0.697 3.755 -2.197 1.00 98.75 77 SER A CA 1
ATOM 637 C C . SER A 1 77 ? 0.387 3.598 -3.266 1.00 98.75 77 SER A C 1
ATOM 639 O O . SER A 1 77 ? 1.234 2.711 -3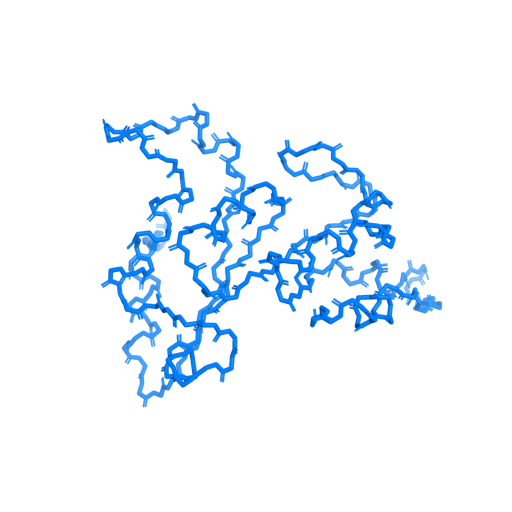.172 1.00 98.75 77 SER A O 1
ATOM 641 N N . PHE A 1 78 ? 0.387 4.511 -4.241 1.00 98.56 78 PHE A N 1
ATOM 642 C CA . PHE A 1 78 ? 1.477 4.720 -5.207 1.00 98.56 78 PHE A CA 1
ATOM 643 C C . PHE A 1 78 ? 2.586 5.650 -4.668 1.00 98.56 78 PHE A C 1
ATOM 645 O O . PHE A 1 78 ? 3.545 5.967 -5.375 1.00 98.56 78 PHE A O 1
ATOM 652 N N . ALA A 1 79 ? 2.438 6.135 -3.432 1.00 98.62 79 ALA A N 1
ATOM 653 C CA . ALA A 1 79 ? 3.359 7.044 -2.760 1.00 98.62 79 ALA A CA 1
ATOM 654 C C . ALA A 1 79 ? 4.170 6.288 -1.682 1.00 98.62 79 ALA A C 1
ATOM 656 O O . ALA A 1 79 ? 3.679 6.116 -0.560 1.00 98.62 79 ALA A O 1
ATOM 657 N N . PRO A 1 80 ? 5.387 5.790 -1.976 1.00 98.38 80 PRO A N 1
ATOM 658 C CA . PRO A 1 80 ? 6.182 5.020 -1.018 1.00 98.38 80 PRO A CA 1
ATOM 659 C C . PRO A 1 80 ? 6.483 5.769 0.286 1.00 98.38 80 PRO A C 1
ATOM 661 O O . PRO A 1 80 ? 6.406 5.168 1.357 1.00 98.38 80 PRO A O 1
ATOM 664 N N . SER A 1 81 ? 6.764 7.076 0.250 1.00 98.19 81 SER A N 1
ATOM 665 C CA . SER A 1 81 ? 7.012 7.841 1.482 1.00 98.19 81 SER A CA 1
ATOM 666 C C . SER A 1 81 ? 5.749 7.975 2.339 1.00 98.19 81 SER A C 1
ATOM 668 O O . SER A 1 81 ? 5.844 8.012 3.566 1.00 98.19 81 SER A O 1
ATOM 670 N N . SER A 1 82 ? 4.566 7.960 1.713 1.00 98.50 82 SER A N 1
ATOM 671 C CA . SER A 1 82 ? 3.278 7.888 2.411 1.00 98.50 82 SER A CA 1
ATOM 672 C C . SER A 1 82 ? 3.134 6.570 3.179 1.00 98.50 82 SER A C 1
ATOM 674 O O . SER A 1 82 ? 2.790 6.578 4.360 1.00 98.50 82 SER A O 1
ATOM 676 N N . LEU A 1 83 ? 3.497 5.434 2.569 1.00 98.75 83 LEU A N 1
ATOM 677 C CA . LEU A 1 83 ? 3.461 4.119 3.229 1.00 98.75 83 LEU A CA 1
ATOM 678 C C . LEU A 1 83 ? 4.483 4.003 4.372 1.00 98.75 83 LEU A C 1
ATOM 680 O O . LEU A 1 83 ? 4.160 3.451 5.426 1.00 98.75 83 LEU A O 1
ATOM 684 N N . VAL A 1 84 ? 5.680 4.573 4.196 1.00 98.62 84 VAL A N 1
ATOM 685 C CA . VAL A 1 84 ? 6.708 4.682 5.250 1.00 98.62 84 VAL A CA 1
ATOM 686 C C . VAL A 1 84 ? 6.247 5.597 6.392 1.00 98.62 84 VAL A C 1
ATOM 688 O O . VAL A 1 84 ? 6.543 5.350 7.559 1.00 98.62 84 VAL A O 1
ATOM 691 N N . HIS A 1 85 ? 5.490 6.658 6.104 1.00 98.50 85 HIS A N 1
ATOM 692 C CA . HIS A 1 85 ? 4.884 7.480 7.156 1.00 98.50 85 HIS A CA 1
ATOM 693 C C . HIS A 1 85 ? 3.809 6.690 7.913 1.00 98.50 85 HIS A C 1
ATOM 695 O O . HIS A 1 85 ? 3.850 6.618 9.140 1.00 98.50 85 HIS A O 1
ATOM 701 N N . VAL A 1 86 ? 2.899 6.028 7.189 1.00 98.44 86 VAL A N 1
ATOM 702 C CA . VAL A 1 86 ? 1.814 5.203 7.751 1.00 98.44 86 VAL A CA 1
ATOM 703 C C . VAL A 1 86 ? 2.342 4.064 8.626 1.00 98.44 86 VAL A C 1
ATOM 705 O O . VAL A 1 86 ? 1.713 3.744 9.634 1.00 98.44 86 VAL A O 1
ATOM 708 N N . SER A 1 87 ? 3.507 3.481 8.319 1.00 98.06 87 SER A N 1
ATOM 709 C CA . SER A 1 87 ? 4.098 2.432 9.165 1.00 98.06 87 SER A CA 1
ATOM 710 C C . SER A 1 87 ? 4.463 2.895 10.574 1.00 98.06 87 SER A C 1
ATOM 712 O O . SER A 1 87 ? 4.576 2.057 11.461 1.00 98.06 87 SER A O 1
ATOM 714 N N . ASN A 1 88 ? 4.617 4.203 10.803 1.00 98.06 88 ASN A N 1
ATOM 715 C CA . ASN A 1 88 ? 4.833 4.753 12.144 1.00 98.06 88 ASN A CA 1
ATOM 716 C C . ASN A 1 88 ? 3.524 4.941 12.929 1.00 98.06 88 ASN A C 1
ATOM 718 O O . ASN A 1 88 ? 3.564 5.198 14.130 1.00 98.06 88 ASN A O 1
ATOM 722 N N . LEU A 1 89 ? 2.371 4.849 12.258 1.00 98.44 89 LEU A N 1
ATOM 723 C CA . LEU A 1 89 ? 1.049 5.119 12.831 1.00 98.44 89 LEU A CA 1
ATOM 724 C C . LEU A 1 89 ? 0.257 3.839 13.122 1.00 98.44 89 LEU A C 1
ATOM 726 O O . LEU A 1 89 ? -0.576 3.818 14.026 1.00 98.44 89 LEU A O 1
ATOM 730 N N . THR A 1 90 ? 0.478 2.777 12.344 1.00 98.44 90 THR A N 1
ATOM 731 C CA . THR A 1 90 ? -0.219 1.494 12.493 1.00 98.44 90 THR A CA 1
ATOM 732 C C . THR A 1 90 ? 0.639 0.320 12.025 1.00 98.44 90 THR A C 1
ATOM 734 O O . THR A 1 90 ? 1.441 0.426 11.094 1.00 98.44 90 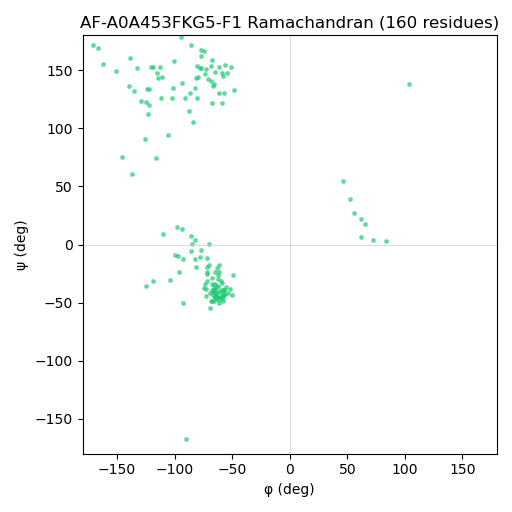THR A O 1
ATOM 737 N N . ASP A 1 91 ? 0.423 -0.830 12.658 1.00 97.62 91 ASP A N 1
ATOM 738 C CA . ASP A 1 91 ? 1.021 -2.118 12.311 1.00 97.62 91 ASP A CA 1
ATOM 739 C C . ASP A 1 91 ? 0.234 -2.883 11.230 1.00 97.62 91 ASP A C 1
ATOM 741 O O . ASP A 1 91 ? 0.704 -3.914 10.749 1.00 97.62 91 ASP A O 1
ATOM 745 N N . SER A 1 92 ? -0.929 -2.363 10.818 1.00 98.50 92 SER A N 1
ATOM 746 C CA . SER A 1 92 ? -1.747 -2.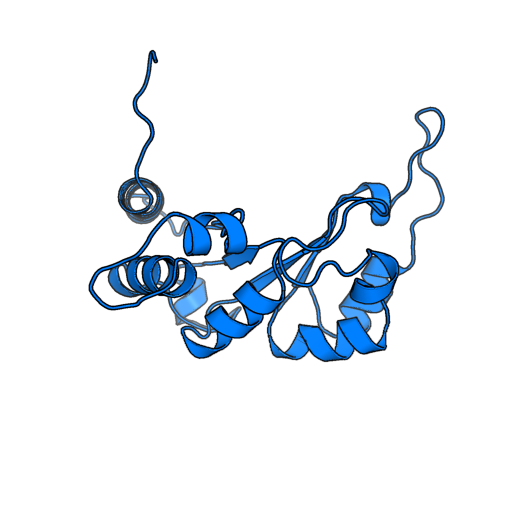921 9.733 1.00 98.50 92 SER A CA 1
ATOM 747 C C . SER A 1 92 ? -0.929 -3.068 8.445 1.00 98.50 92 SER A C 1
ATOM 749 O O . SER A 1 92 ? -0.035 -2.250 8.206 1.00 98.50 92 SER A O 1
ATOM 751 N N . PRO A 1 93 ? -1.194 -4.077 7.596 1.00 98.69 93 PRO A N 1
ATOM 752 C CA . PRO A 1 93 ? -0.380 -4.316 6.413 1.00 98.69 93 PRO A CA 1
ATOM 753 C C . PRO A 1 93 ? -0.569 -3.252 5.334 1.00 98.69 93 PRO A C 1
ATOM 755 O O . PRO A 1 93 ? -1.672 -2.764 5.080 1.00 98.69 93 PRO A O 1
ATOM 758 N N . LYS A 1 94 ? 0.549 -2.922 4.685 1.00 98.81 94 LYS A N 1
ATOM 759 C CA . LYS A 1 94 ? 0.649 -1.920 3.626 1.00 98.81 94 LYS A CA 1
ATOM 760 C C . LYS A 1 94 ? 1.036 -2.606 2.331 1.00 98.81 94 LYS A C 1
ATOM 762 O O . LYS A 1 94 ? 1.781 -3.585 2.369 1.00 98.81 94 LYS A O 1
ATOM 767 N N . ILE A 1 95 ? 0.551 -2.077 1.218 1.00 98.88 95 ILE A N 1
ATOM 768 C CA . ILE A 1 95 ? 0.788 -2.619 -0.115 1.00 98.88 95 ILE A CA 1
ATOM 769 C C . ILE A 1 95 ? 1.277 -1.488 -1.005 1.00 98.88 95 ILE A C 1
ATOM 771 O O . ILE A 1 95 ? 0.625 -0.447 -1.127 1.00 98.88 95 ILE A O 1
ATOM 775 N N . PHE A 1 96 ? 2.449 -1.685 -1.600 1.00 98.81 96 PHE A N 1
ATOM 776 C CA . PHE A 1 96 ? 3.035 -0.691 -2.482 1.00 98.81 96 PHE A CA 1
ATOM 777 C C . PHE A 1 96 ? 2.538 -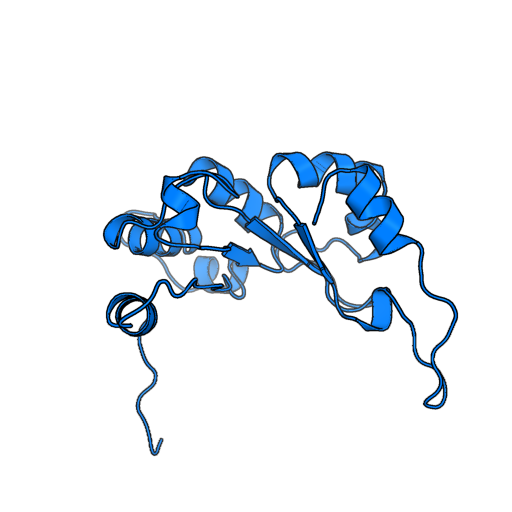0.894 -3.911 1.00 98.81 96 PHE A C 1
ATOM 779 O O . PHE A 1 96 ? 2.801 -1.927 -4.528 1.00 98.81 96 PHE A O 1
ATOM 786 N N . LEU A 1 97 ? 1.794 0.086 -4.422 1.00 98.81 97 LEU A N 1
ATOM 787 C CA . LEU A 1 97 ? 1.275 0.053 -5.783 1.00 98.81 97 LEU A CA 1
ATOM 788 C C . LEU A 1 97 ? 2.337 0.515 -6.773 1.00 98.81 97 LEU A C 1
ATOM 790 O O . LEU A 1 97 ? 2.998 1.533 -6.563 1.00 98.81 97 LEU A O 1
ATOM 794 N N . ILE A 1 98 ? 2.461 -0.230 -7.866 1.00 98.50 98 ILE A N 1
ATOM 795 C CA . ILE A 1 98 ? 3.408 0.038 -8.947 1.00 98.50 98 ILE A CA 1
ATOM 796 C C . ILE A 1 98 ? 2.604 0.122 -10.239 1.00 98.50 98 ILE A C 1
ATOM 798 O O . ILE A 1 98 ? 1.874 -0.802 -10.589 1.00 98.50 98 ILE A O 1
ATOM 802 N N . ASP A 1 99 ? 2.707 1.249 -10.926 1.00 97.62 99 ASP A N 1
ATOM 803 C CA . ASP A 1 99 ? 2.009 1.483 -12.188 1.00 97.62 99 ASP A CA 1
ATOM 804 C C . ASP A 1 99 ? 2.890 1.029 -13.372 1.00 97.62 99 ASP A C 1
ATOM 806 O O . ASP A 1 99 ? 3.892 0.331 -13.189 1.00 97.62 99 ASP A O 1
ATOM 810 N N . ASP A 1 100 ? 2.523 1.407 -14.592 1.00 96.50 100 ASP A N 1
ATOM 811 C CA . ASP A 1 100 ? 3.325 1.177 -15.786 1.00 96.50 100 ASP A CA 1
ATOM 812 C C . ASP A 1 100 ? 4.781 1.642 -15.646 1.00 96.50 100 ASP A C 1
ATOM 814 O O . ASP A 1 100 ? 5.121 2.597 -14.952 1.00 96.50 100 ASP A O 1
ATOM 818 N N . THR A 1 101 ? 5.641 0.984 -16.416 1.00 96.19 101 THR A N 1
ATOM 819 C CA . THR A 1 101 ? 7.061 1.267 -16.610 1.00 96.19 101 THR A CA 1
ATOM 820 C C . THR A 1 101 ? 7.381 2.732 -16.922 1.00 96.19 101 THR A C 1
ATOM 822 O O . THR A 1 101 ? 8.488 3.193 -16.630 1.00 96.19 101 THR A O 1
ATOM 825 N N . THR A 1 102 ? 6.434 3.478 -17.501 1.00 96.94 102 THR A N 1
ATOM 826 C CA . THR A 1 102 ? 6.592 4.899 -17.842 1.00 96.94 102 THR A CA 1
ATOM 827 C C . THR A 1 102 ? 6.101 5.862 -16.758 1.00 96.94 102 THR A C 1
ATOM 829 O O . THR A 1 102 ? 6.410 7.056 -16.808 1.00 96.94 102 THR A O 1
ATOM 832 N N . VAL A 1 103 ? 5.371 5.362 -15.761 1.00 97.69 103 VAL A N 1
ATOM 833 C CA . VAL A 1 103 ? 4.779 6.153 -14.683 1.00 97.69 103 VAL A CA 1
ATOM 834 C C . VAL A 1 103 ? 5.728 6.182 -13.484 1.00 97.69 103 VAL A C 1
ATOM 836 O O . VAL A 1 103 ? 6.371 5.195 -13.130 1.00 97.69 103 VAL A O 1
ATOM 839 N N . ARG A 1 104 ? 5.849 7.357 -12.864 1.00 97.81 104 ARG A N 1
ATOM 840 C CA . ARG A 1 104 ? 6.710 7.581 -11.697 1.00 97.81 104 ARG A CA 1
ATOM 841 C C . ARG A 1 104 ? 5.900 7.580 -10.406 1.00 97.81 104 ARG A C 1
ATOM 843 O O . ARG A 1 104 ? 4.704 7.867 -10.424 1.00 97.81 104 ARG A O 1
ATOM 850 N N . THR A 1 105 ? 6.563 7.316 -9.282 1.00 97.62 105 THR A N 1
ATOM 851 C CA . THR A 1 105 ? 5.941 7.408 -7.952 1.00 97.62 105 THR A CA 1
ATOM 852 C C . THR A 1 105 ? 5.408 8.812 -7.667 1.00 97.62 105 THR A C 1
ATOM 854 O O . THR A 1 105 ? 5.972 9.819 -8.104 1.00 97.62 105 THR A O 1
ATOM 857 N N . GLN A 1 106 ? 4.319 8.883 -6.900 1.00 95.31 106 GLN A N 1
ATOM 858 C CA . GLN A 1 106 ? 3.566 10.126 -6.695 1.00 95.31 106 GLN A CA 1
ATOM 859 C C . GLN A 1 106 ? 4.279 11.164 -5.813 1.00 95.31 106 GLN A C 1
ATOM 861 O O . GLN A 1 106 ? 3.919 12.341 -5.835 1.00 95.31 106 GLN A O 1
ATOM 866 N N . ASP A 1 107 ? 5.266 10.747 -5.021 1.00 95.56 107 ASP A N 1
ATOM 867 C CA . ASP A 1 107 ? 5.929 11.571 -4.006 1.00 95.56 107 ASP A CA 1
ATOM 868 C C . ASP A 1 107 ? 7.453 11.647 -4.154 1.00 95.56 107 ASP A C 1
ATOM 870 O O . ASP A 1 107 ? 8.032 12.707 -3.919 1.00 95.56 107 ASP A O 1
ATOM 874 N N . THR A 1 108 ? 8.103 10.565 -4.578 1.00 96.75 108 THR A N 1
ATOM 875 C CA . THR A 1 108 ? 9.562 10.495 -4.725 1.00 96.75 108 THR A CA 1
ATOM 876 C C . THR A 1 108 ? 10.038 10.682 -6.164 1.00 96.75 108 THR A C 1
ATOM 878 O O . THR A 1 108 ? 11.237 10.847 -6.383 1.00 96.75 108 THR A O 1
ATOM 881 N N . ASN A 1 109 ? 9.125 10.705 -7.145 1.00 97.19 109 ASN A N 1
ATOM 882 C CA . ASN A 1 109 ? 9.433 10.843 -8.573 1.00 97.19 109 ASN A CA 1
ATOM 883 C C . ASN A 1 109 ? 10.420 9.771 -9.096 1.00 97.19 109 ASN A C 1
ATOM 885 O O . ASN A 1 109 ? 11.156 10.012 -10.061 1.00 97.19 109 ASN A O 1
ATOM 889 N N . GLN A 1 110 ? 10.433 8.600 -8.456 1.00 98.44 110 GLN A N 1
ATOM 890 C CA . GLN A 1 110 ? 11.245 7.446 -8.833 1.00 98.44 110 GLN A CA 1
ATOM 891 C C . GLN A 1 110 ? 10.590 6.707 -10.000 1.00 98.44 110 GLN A C 1
ATOM 893 O O . GLN A 1 110 ? 9.364 6.631 -10.104 1.00 98.44 110 GLN A O 1
ATOM 898 N N . SER A 1 111 ? 11.415 6.174 -10.891 1.00 98.56 111 SER A N 1
ATOM 899 C CA . SER A 1 111 ? 10.997 5.338 -12.012 1.00 98.56 111 SER A CA 1
ATOM 900 C C . SER A 1 111 ? 10.648 3.918 -11.576 1.00 98.56 111 SER A C 1
ATOM 902 O O . SER A 1 111 ? 11.105 3.441 -10.537 1.00 98.56 111 SER A O 1
ATOM 904 N N . TYR A 1 112 ? 9.914 3.209 -12.436 1.00 98.38 112 TYR A N 1
ATOM 905 C CA . TYR A 1 112 ? 9.644 1.780 -12.289 1.00 98.38 112 TYR A CA 1
ATOM 906 C C . TYR A 1 112 ? 10.918 0.955 -12.031 1.00 98.38 112 TYR A C 1
ATOM 908 O O . TYR A 1 112 ? 10.936 0.097 -11.152 1.00 98.38 112 TYR A O 1
ATOM 916 N N . TRP A 1 113 ? 12.008 1.230 -12.755 1.00 98.06 113 TRP A N 1
ATOM 917 C CA . TRP A 1 113 ? 13.261 0.473 -12.630 1.00 98.06 113 TRP A CA 1
ATOM 918 C C . TRP A 1 113 ? 13.954 0.684 -11.285 1.00 98.06 113 TRP A C 1
ATOM 920 O O . TRP A 1 113 ? 14.550 -0.245 -10.748 1.00 98.06 113 TRP A O 1
ATOM 930 N N . GLU A 1 114 ? 13.854 1.887 -10.719 1.00 98.62 114 GLU A N 1
ATOM 931 C CA . GLU A 1 114 ? 14.381 2.171 -9.384 1.00 98.62 114 GLU A CA 1
ATOM 932 C C . GLU A 1 114 ? 13.572 1.428 -8.322 1.00 98.62 114 GLU A C 1
ATOM 934 O O . GLU A 1 114 ? 14.150 0.727 -7.494 1.00 98.62 114 GLU A O 1
ATOM 939 N N . ILE A 1 115 ? 12.240 1.522 -8.377 1.00 98.44 115 ILE A N 1
ATOM 940 C CA . ILE A 1 115 ? 11.360 0.958 -7.342 1.00 98.44 115 ILE A CA 1
ATOM 941 C C . ILE A 1 115 ? 11.165 -0.561 -7.438 1.00 98.44 115 ILE A C 1
ATOM 943 O O . ILE A 1 115 ? 10.624 -1.172 -6.521 1.00 98.44 115 ILE A O 1
ATOM 947 N N . THR A 1 116 ? 11.610 -1.173 -8.536 1.00 98.31 116 THR A N 1
ATOM 948 C CA . THR A 1 116 ? 11.648 -2.633 -8.719 1.00 98.31 116 THR A CA 1
ATOM 949 C C . THR A 1 116 ? 13.071 -3.191 -8.713 1.00 98.31 116 THR A C 1
ATOM 951 O O . THR A 1 116 ? 13.269 -4.366 -9.028 1.00 98.31 116 THR A O 1
ATOM 954 N N . SER A 1 117 ? 14.079 -2.382 -8.373 1.00 98.44 117 SER A N 1
ATOM 955 C CA . SER A 1 117 ? 15.445 -2.865 -8.148 1.00 98.44 117 SER A CA 1
ATOM 956 C C . SER A 1 117 ? 15.523 -3.734 -6.890 1.00 98.44 117 SER A C 1
ATOM 958 O O . SER A 1 117 ? 14.719 -3.579 -5.974 1.00 98.44 117 SER A O 1
ATOM 960 N N . ASP A 1 118 ? 16.496 -4.644 -6.838 1.00 98.19 118 ASP A N 1
ATOM 961 C CA . ASP A 1 118 ? 16.667 -5.546 -5.691 1.00 98.19 118 ASP A CA 1
ATOM 962 C C . ASP A 1 118 ? 16.895 -4.771 -4.381 1.00 98.19 118 ASP A C 1
ATOM 964 O O . ASP A 1 118 ? 16.214 -5.012 -3.387 1.00 98.19 118 ASP A O 1
ATOM 968 N N . ASP A 1 119 ? 17.755 -3.748 -4.428 1.00 98.50 119 ASP A N 1
ATOM 969 C CA . ASP A 1 119 ? 18.030 -2.858 -3.296 1.00 98.50 119 ASP A CA 1
ATOM 970 C C . ASP A 1 119 ? 16.767 -2.137 -2.805 1.00 98.50 119 ASP A C 1
ATOM 972 O O . ASP A 1 119 ? 16.544 -1.999 -1.600 1.00 98.50 119 ASP A O 1
ATOM 976 N N . TYR A 1 120 ? 15.911 -1.680 -3.726 1.00 98.62 120 TYR A N 1
ATOM 977 C CA . TYR A 1 120 ? 14.676 -1.005 -3.339 1.00 98.62 120 TYR A 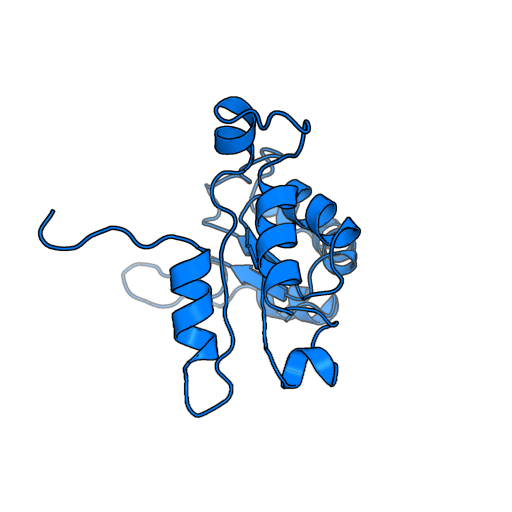CA 1
ATOM 978 C C . TYR A 1 120 ? 13.640 -1.978 -2.775 1.00 98.62 120 TYR A C 1
ATOM 980 O O . TYR A 1 120 ? 12.965 -1.637 -1.805 1.00 98.62 120 TYR A O 1
ATOM 988 N N . LEU A 1 121 ? 13.530 -3.190 -3.328 1.00 98.69 121 LEU A N 1
ATOM 989 C CA . LEU A 1 121 ? 12.663 -4.236 -2.780 1.00 98.69 121 LEU A CA 1
ATOM 990 C C . LEU A 1 121 ? 13.102 -4.636 -1.363 1.00 98.69 121 LEU A C 1
ATOM 992 O O . LEU A 1 121 ? 12.254 -4.748 -0.476 1.00 98.69 121 LEU A O 1
ATOM 996 N N . ALA A 1 122 ? 14.412 -4.744 -1.122 1.00 98.62 122 ALA A N 1
ATOM 997 C CA . ALA A 1 122 ? 14.980 -4.978 0.205 1.00 98.62 122 ALA A CA 1
ATOM 998 C C . ALA A 1 122 ? 14.695 -3.825 1.182 1.00 98.62 122 ALA A C 1
ATOM 1000 O O . ALA A 1 122 ? 14.466 -4.046 2.371 1.00 98.62 122 ALA A O 1
ATOM 1001 N N . TYR A 1 123 ? 14.697 -2.581 0.697 1.00 98.62 123 TYR A N 1
ATOM 1002 C CA . TYR A 1 123 ? 14.342 -1.414 1.500 1.00 98.62 123 TYR A CA 1
ATOM 1003 C C . TYR A 1 123 ? 12.847 -1.391 1.845 1.00 98.62 123 TYR A C 1
ATOM 1005 O O . TYR A 1 123 ? 12.485 -1.298 3.022 1.00 98.62 123 TYR A O 1
ATOM 1013 N N . ILE A 1 124 ? 11.973 -1.470 0.838 1.00 98.62 124 ILE A N 1
ATOM 1014 C CA . ILE A 1 124 ? 10.536 -1.239 1.012 1.00 98.62 124 ILE A CA 1
ATOM 1015 C C . ILE A 1 124 ? 9.849 -2.383 1.769 1.00 98.62 124 ILE A C 1
ATOM 1017 O O . ILE A 1 124 ? 8.860 -2.133 2.461 1.00 98.62 124 ILE A O 1
ATOM 1021 N N . SER A 1 125 ? 10.396 -3.605 1.727 1.00 98.31 125 SER A N 1
ATOM 1022 C CA . SER A 1 125 ? 9.885 -4.769 2.474 1.00 98.31 125 SER A CA 1
ATOM 1023 C C . SER A 1 125 ? 9.899 -4.595 3.994 1.00 98.31 125 SER A C 1
ATOM 1025 O O . SER A 1 125 ? 9.144 -5.261 4.697 1.00 98.31 125 SER A O 1
ATOM 1027 N N . ASN A 1 126 ? 10.665 -3.636 4.523 1.00 98.25 126 ASN A N 1
ATOM 1028 C CA . ASN A 1 126 ? 10.601 -3.273 5.943 1.00 98.25 126 ASN A CA 1
ATOM 1029 C C . ASN A 1 126 ? 9.289 -2.560 6.321 1.00 98.25 126 ASN A C 1
ATOM 1031 O O . ASN A 1 126 ? 8.949 -2.462 7.501 1.00 98.25 126 ASN A O 1
ATOM 1035 N N . TYR A 1 127 ? 8.558 -2.034 5.336 1.00 98.56 127 TYR A N 1
ATOM 1036 C CA . TYR A 1 127 ? 7.397 -1.169 5.543 1.00 98.56 127 TYR A CA 1
ATOM 1037 C C . TYR A 1 127 ? 6.106 -1.756 4.974 1.00 98.56 127 TYR A C 1
ATOM 1039 O O . TYR A 1 127 ? 5.028 -1.511 5.525 1.00 98.56 127 TYR A O 1
ATOM 1047 N N . VAL A 1 128 ? 6.194 -2.535 3.896 1.00 98.75 128 VAL A N 1
ATOM 1048 C CA . VAL A 1 128 ? 5.04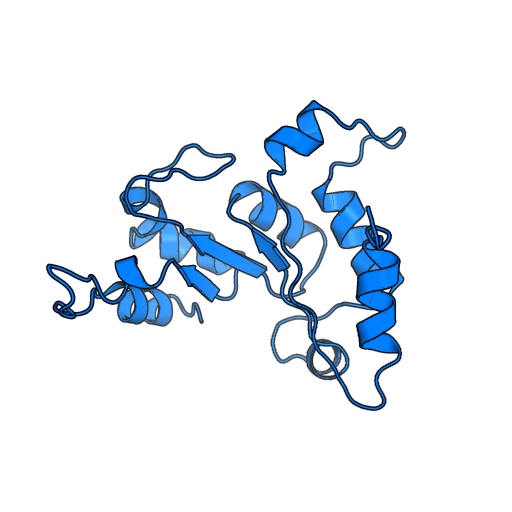3 -3.113 3.190 1.00 98.75 128 VAL A CA 1
ATOM 1049 C C . VAL A 1 128 ? 5.107 -4.635 3.214 1.00 98.75 128 VAL A C 1
ATOM 1051 O O . VAL A 1 128 ? 6.183 -5.212 3.303 1.00 98.75 128 VAL A O 1
ATOM 1054 N N . VAL A 1 129 ? 3.948 -5.289 3.146 1.00 98.56 129 VAL A N 1
ATOM 1055 C CA . VAL A 1 129 ? 3.870 -6.760 3.138 1.00 98.56 129 VAL A CA 1
ATOM 1056 C C . VAL A 1 129 ? 3.749 -7.333 1.733 1.00 98.56 129 VAL A C 1
ATOM 1058 O O . VAL A 1 129 ? 3.818 -8.543 1.575 1.00 98.56 129 VAL A O 1
ATOM 1061 N N . GLY A 1 130 ? 3.534 -6.490 0.724 1.00 98.44 130 GLY A N 1
ATOM 1062 C CA . GLY A 1 130 ? 3.330 -6.933 -0.647 1.00 98.44 130 GLY A CA 1
ATOM 1063 C C . GLY A 1 130 ? 3.315 -5.796 -1.656 1.00 98.44 130 GLY A C 1
ATOM 1064 O O . GLY A 1 130 ? 3.311 -4.610 -1.292 1.00 98.44 130 GLY A O 1
ATOM 1065 N N . LEU A 1 131 ? 3.308 -6.181 -2.927 1.00 98.69 131 LEU A N 1
ATOM 1066 C CA . LEU A 1 131 ? 3.256 -5.275 -4.070 1.00 98.69 131 LEU A CA 1
ATOM 1067 C C . LEU A 1 131 ? 1.911 -5.402 -4.792 1.00 98.69 131 LEU A C 1
ATOM 1069 O O . LEU A 1 131 ? 1.369 -6.491 -4.950 1.00 98.69 131 LEU A O 1
ATOM 1073 N N . GLY A 1 132 ? 1.395 -4.284 -5.295 1.00 98.50 132 GLY A N 1
ATOM 1074 C CA . GLY A 1 132 ? 0.259 -4.255 -6.217 1.00 98.50 132 GLY A CA 1
ATOM 1075 C C . GLY A 1 132 ? 0.676 -3.690 -7.573 1.00 98.50 132 GLY A C 1
ATOM 1076 O O . GLY A 1 132 ? 0.376 -2.527 -7.850 1.00 98.50 132 GLY A O 1
ATOM 1077 N N . PRO A 1 133 ? 1.408 -4.454 -8.403 1.00 98.06 133 PRO A N 1
ATOM 1078 C CA . PRO A 1 133 ? 1.887 -3.973 -9.690 1.00 98.06 133 PRO A CA 1
ATOM 1079 C C . PRO A 1 133 ? 0.806 -4.033 -10.775 1.00 98.06 133 PRO A C 1
ATOM 1081 O O . PRO A 1 133 ? -0.075 -4.899 -10.769 1.00 98.06 133 PRO A O 1
ATOM 1084 N N . TRP A 1 134 ? 0.915 -3.162 -11.777 1.00 97.38 134 TRP A N 1
ATOM 1085 C CA . TRP A 1 134 ? 0.131 -3.290 -12.997 1.00 97.38 134 TRP A CA 1
ATOM 1086 C C . TRP A 1 134 ? 0.464 -4.611 -13.695 1.00 97.38 134 TRP A C 1
ATOM 1088 O O . TRP A 1 134 ? 1.630 -4.940 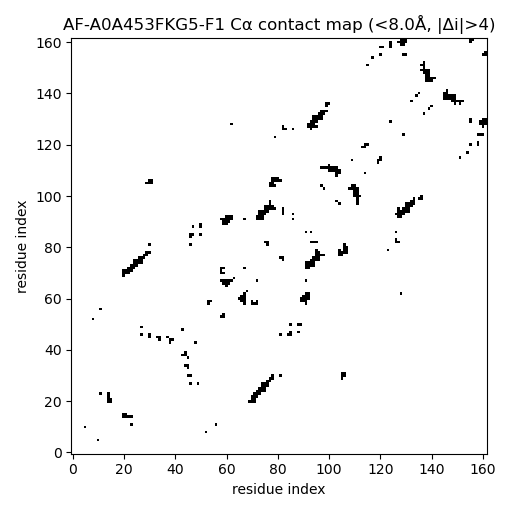-13.911 1.00 97.38 134 TRP A O 1
ATOM 1098 N N . LYS A 1 135 ? -0.565 -5.380 -14.063 1.00 95.25 135 LYS A N 1
ATOM 1099 C CA . LYS A 1 135 ? -0.421 -6.742 -14.598 1.00 95.25 135 LYS A CA 1
ATOM 1100 C C . LYS A 1 135 ? 0.563 -6.842 -15.769 1.00 95.25 135 LYS A C 1
ATOM 1102 O O . LYS A 1 135 ? 1.315 -7.813 -15.832 1.00 95.25 135 LYS A O 1
ATOM 1107 N N . ASP A 1 136 ? 0.583 -5.855 -16.658 1.00 95.38 136 ASP A N 1
ATOM 1108 C CA . ASP A 1 136 ? 1.410 -5.888 -17.869 1.00 95.38 136 ASP A CA 1
ATOM 1109 C C . ASP A 1 136 ? 2.912 -5.714 -17.560 1.00 95.38 136 ASP A C 1
ATOM 1111 O O . ASP A 1 136 ? 3.758 -6.010 -18.400 1.00 95.38 136 ASP A O 1
ATOM 1115 N N . THR A 1 137 ? 3.264 -5.329 -16.327 1.00 95.94 137 THR A N 1
ATOM 1116 C CA . THR A 1 137 ? 4.647 -5.358 -15.813 1.00 95.94 137 THR A CA 1
ATOM 1117 C C . THR A 1 137 ? 5.082 -6.748 -15.328 1.00 95.94 137 THR A C 1
ATOM 1119 O O . THR A 1 137 ? 6.278 -7.032 -15.252 1.00 95.94 137 THR A O 1
ATOM 1122 N N . ILE A 1 138 ? 4.125 -7.642 -15.042 1.00 97.12 138 ILE A N 1
ATOM 1123 C CA . ILE A 1 138 ? 4.379 -9.051 -14.702 1.00 97.12 138 ILE A CA 1
ATOM 1124 C C . ILE A 1 138 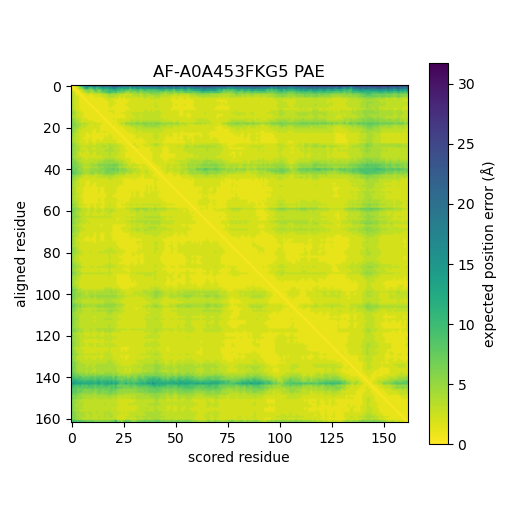? 4.315 -9.915 -15.959 1.00 97.12 138 ILE A C 1
ATOM 1126 O O . ILE A 1 138 ? 5.216 -10.707 -16.205 1.00 97.12 138 ILE A O 1
ATOM 1130 N N . VAL A 1 139 ? 3.247 -9.790 -16.749 1.00 97.19 139 VAL A N 1
ATOM 1131 C CA . VAL A 1 139 ? 3.057 -10.546 -17.993 1.00 97.19 139 VAL A CA 1
ATOM 1132 C C . VAL A 1 139 ? 2.799 -9.552 -19.123 1.00 97.19 139 VAL A C 1
ATOM 1134 O O . VAL A 1 139 ? 1.642 -9.190 -19.352 1.00 97.19 139 VAL A O 1
ATOM 1137 N N . PRO A 1 140 ? 3.852 -9.090 -19.819 1.00 95.50 140 PRO A N 1
ATOM 1138 C CA . PRO A 1 140 ? 3.707 -8.113 -20.886 1.00 95.50 140 PRO A CA 1
ATOM 1139 C C . PRO A 1 140 ? 2.846 -8.641 -22.033 1.00 95.50 140 PRO A C 1
ATOM 1141 O O . PRO A 1 140 ? 2.790 -9.844 -22.297 1.00 95.50 140 PRO A O 1
ATOM 1144 N N . VAL A 1 141 ? 2.193 -7.730 -22.752 1.00 93.88 141 VAL A N 1
ATOM 1145 C CA . VAL A 1 141 ? 1.333 -8.061 -23.892 1.00 93.88 141 VAL A CA 1
ATOM 1146 C C . VAL A 1 141 ? 1.837 -7.348 -25.140 1.00 93.88 141 VAL A C 1
ATOM 1148 O O . VAL A 1 141 ? 2.089 -6.146 -25.127 1.00 93.88 141 VAL A O 1
ATOM 1151 N N . ALA A 1 142 ? 1.935 -8.069 -26.256 1.00 94.06 142 ALA A N 1
ATOM 1152 C CA . ALA A 1 142 ? 2.191 -7.478 -27.564 1.00 94.06 142 ALA A CA 1
ATOM 1153 C C . ALA A 1 142 ? 1.266 -8.083 -28.618 1.00 94.06 142 ALA A C 1
ATOM 1155 O O . ALA A 1 142 ? 1.134 -9.299 -28.730 1.00 94.06 142 ALA A O 1
ATOM 1156 N N . LYS A 1 143 ? 0.629 -7.224 -29.425 1.00 93.44 143 LYS A N 1
ATOM 1157 C CA . LYS A 1 143 ? -0.286 -7.638 -30.507 1.00 93.44 143 LYS A CA 1
ATOM 1158 C C . LYS A 1 143 ? -1.388 -8.609 -30.035 1.00 93.44 143 LYS A C 1
ATOM 1160 O O . LYS A 1 143 ? -1.732 -9.534 -30.761 1.00 93.44 143 LYS A O 1
ATOM 1165 N N . ASN A 1 144 ? -1.938 -8.389 -28.836 1.00 90.81 144 ASN A N 1
ATOM 1166 C CA . ASN A 1 144 ? -2.926 -9.255 -28.168 1.00 90.81 144 ASN A CA 1
ATOM 1167 C C . ASN A 1 144 ? -2.428 -10.661 -27.776 1.00 90.81 144 ASN A C 1
ATOM 1169 O O . ASN A 1 144 ? -3.246 -11.534 -27.494 1.00 90.81 144 ASN A O 1
ATOM 1173 N N . TYR A 1 145 ? -1.114 -10.882 -27.717 1.00 94.31 145 TYR A N 1
ATOM 1174 C CA . TYR A 1 145 ? -0.513 -12.107 -27.190 1.00 94.31 145 TYR A CA 1
ATOM 1175 C C . TYR A 1 145 ? 0.275 -11.819 -25.916 1.00 94.31 145 TYR A C 1
ATOM 1177 O O . TYR A 1 145 ? 0.927 -10.778 -25.811 1.00 94.31 145 TYR A O 1
ATOM 1185 N N . LEU A 1 146 ? 0.215 -12.757 -24.967 1.00 96.00 146 LEU A N 1
ATOM 1186 C CA . LEU A 1 146 ? 1.082 -12.746 -23.792 1.00 96.00 146 LEU A CA 1
ATOM 1187 C C . LEU A 1 146 ? 2.530 -12.974 -24.236 1.00 96.00 146 LEU A C 1
ATOM 1189 O O . LEU A 1 146 ? 2.794 -13.828 -25.085 1.00 96.00 146 LEU A O 1
ATOM 1193 N N . LEU A 1 147 ? 3.444 -12.205 -23.663 1.00 96.31 147 LEU A N 1
ATOM 1194 C CA . LEU A 1 147 ? 4.881 -12.421 -23.757 1.00 96.31 147 LEU A CA 1
ATOM 1195 C C . LEU A 1 147 ? 5.373 -13.234 -22.554 1.00 96.31 147 LEU A C 1
ATOM 1197 O O . LEU A 1 147 ? 4.598 -13.587 -21.662 1.00 96.31 147 LEU A O 1
ATOM 1201 N N . GLU A 1 148 ? 6.673 -13.522 -22.543 1.00 96.56 148 GLU A N 1
ATOM 1202 C CA . GLU A 1 148 ? 7.330 -14.151 -21.399 1.00 96.56 148 GLU A CA 1
ATOM 1203 C C . GLU A 1 148 ? 7.124 -13.310 -20.126 1.00 96.56 148 GLU A C 1
ATOM 1205 O O . GLU A 1 148 ? 7.362 -12.095 -20.159 1.00 96.56 148 GLU A O 1
ATOM 1210 N N . PRO A 1 149 ? 6.684 -13.924 -19.011 1.00 97.50 149 PRO A N 1
ATOM 1211 C CA . PRO A 1 149 ? 6.586 -13.239 -17.733 1.00 97.50 149 PRO A CA 1
ATOM 1212 C C . PRO A 1 149 ? 7.930 -12.660 -17.283 1.00 97.50 149 PRO A C 1
ATOM 1214 O O . PRO A 1 149 ? 8.988 -13.255 -17.493 1.00 97.50 149 PRO A O 1
ATOM 1217 N N . THR A 1 150 ? 7.884 -11.510 -16.620 1.00 97.19 150 THR A N 1
ATOM 1218 C CA . THR A 1 150 ? 9.052 -10.931 -15.957 1.00 97.19 150 THR A CA 1
ATOM 1219 C C . THR A 1 150 ? 9.377 -11.695 -14.675 1.00 97.19 150 THR A C 1
ATOM 1221 O O . THR A 1 150 ? 8.573 -12.469 -14.149 1.00 97.19 150 THR A O 1
ATOM 1224 N N . ASP A 1 151 ? 10.565 -11.455 -14.127 1.00 97.56 151 ASP A N 1
ATOM 1225 C CA . ASP A 1 151 ? 10.987 -12.040 -12.854 1.00 97.56 151 ASP A CA 1
ATOM 1226 C C . ASP A 1 151 ? 10.468 -11.273 -11.622 1.00 97.56 151 ASP A C 1
ATOM 1228 O O . ASP A 1 151 ? 10.800 -11.648 -10.496 1.00 97.56 151 ASP A O 1
ATOM 1232 N N . LEU A 1 152 ? 9.643 -10.226 -11.800 1.00 97.81 152 LEU A N 1
ATOM 1233 C CA . LEU A 1 152 ? 9.225 -9.326 -10.717 1.00 97.81 152 LEU A CA 1
ATOM 1234 C C . LEU A 1 152 ? 8.571 -10.083 -9.554 1.00 97.81 152 LEU A C 1
ATOM 1236 O O . LEU A 1 152 ? 8.891 -9.815 -8.402 1.00 97.81 152 LEU A O 1
ATOM 1240 N N . VAL A 1 153 ? 7.706 -11.058 -9.848 1.00 98.19 153 VAL A N 1
ATOM 1241 C CA . VAL A 1 153 ? 7.040 -11.879 -8.820 1.00 98.19 153 VAL A CA 1
ATOM 1242 C C . VAL A 1 153 ? 8.053 -12.721 -8.043 1.00 98.19 153 VAL A C 1
ATOM 1244 O O . VAL A 1 153 ? 8.007 -12.775 -6.818 1.00 98.19 153 VAL A O 1
ATOM 1247 N N . ALA A 1 154 ? 8.996 -13.363 -8.739 1.00 98.25 154 ALA A N 1
ATOM 1248 C CA . ALA A 1 154 ? 10.019 -14.179 -8.091 1.00 98.25 154 ALA A CA 1
ATOM 1249 C C . ALA A 1 154 ? 10.934 -13.325 -7.200 1.00 98.25 154 ALA A C 1
ATOM 1251 O O . ALA A 1 154 ? 11.234 -13.720 -6.074 1.00 98.25 154 ALA A O 1
ATOM 1252 N N . ARG A 1 155 ? 11.327 -12.135 -7.675 1.00 98.12 155 ARG A N 1
ATOM 1253 C CA . ARG A 1 155 ? 12.135 -11.185 -6.901 1.00 98.12 155 ARG A CA 1
ATOM 1254 C C . ARG A 1 155 ? 11.365 -10.630 -5.703 1.00 98.12 155 ARG A C 1
ATOM 1256 O O . ARG A 1 155 ? 11.908 -10.620 -4.608 1.00 98.12 155 ARG A O 1
ATOM 1263 N N . ALA A 1 156 ? 10.093 -10.262 -5.858 1.00 98.25 156 ALA A N 1
ATOM 1264 C CA . ALA A 1 156 ? 9.252 -9.817 -4.744 1.00 98.25 156 ALA A CA 1
ATOM 1265 C C . ALA A 1 156 ? 9.155 -10.885 -3.638 1.00 98.25 156 ALA A C 1
ATOM 1267 O O . ALA A 1 156 ? 9.448 -10.597 -2.476 1.00 98.25 156 ALA A O 1
ATOM 1268 N N . HIS A 1 157 ? 8.867 -12.140 -4.001 1.00 98.44 157 HIS A N 1
ATOM 1269 C CA . HIS A 1 157 ? 8.825 -13.242 -3.037 1.00 98.44 157 HIS A CA 1
ATOM 1270 C C . HIS A 1 157 ? 10.178 -13.495 -2.356 1.00 98.44 157 HIS A C 1
ATOM 1272 O O . HIS A 1 157 ? 10.202 -13.808 -1.166 1.00 98.44 157 HIS A O 1
ATOM 1278 N N . ALA A 1 158 ? 11.304 -13.331 -3.063 1.00 98.19 158 ALA A N 1
ATOM 1279 C CA . ALA A 1 158 ? 12.639 -13.451 -2.469 1.00 98.19 158 ALA A CA 1
ATOM 1280 C C . ALA A 1 158 ? 12.897 -12.407 -1.361 1.00 98.19 158 ALA A C 1
ATOM 1282 O O . ALA A 1 158 ? 13.686 -12.663 -0.453 1.00 98.19 158 ALA A O 1
ATOM 1283 N N . HIS A 1 159 ? 12.176 -11.279 -1.391 1.00 98.19 159 HIS A N 1
ATOM 1284 C CA . HIS A 1 159 ? 12.174 -10.234 -0.358 1.00 98.19 159 HIS A CA 1
ATOM 1285 C C . HIS A 1 159 ? 11.002 -10.344 0.633 1.00 98.19 159 HIS A C 1
ATOM 1287 O O . HIS A 1 159 ? 10.742 -9.406 1.384 1.00 98.19 159 HIS A O 1
ATOM 1293 N N . ASN A 1 160 ? 10.307 -11.488 0.676 1.00 96.94 160 ASN A N 1
ATOM 1294 C CA . ASN A 1 160 ? 9.132 -11.755 1.522 1.00 96.94 160 ASN A CA 1
ATOM 1295 C C . ASN A 1 160 ? 7.918 -10.843 1.256 1.00 96.94 160 ASN A C 1
ATOM 1297 O O . ASN A 1 160 ? 7.046 -10.706 2.116 1.00 96.94 160 ASN A O 1
ATOM 1301 N N . LEU A 1 161 ? 7.840 -10.245 0.069 1.00 97.81 161 LEU A N 1
ATOM 1302 C CA . LEU A 1 161 ? 6.687 -9.464 -0.369 1.00 97.81 161 LEU A CA 1
ATOM 1303 C C . LEU A 1 161 ? 5.652 -10.391 -1.017 1.00 97.81 161 LEU A C 1
ATOM 1305 O O . LEU A 1 161 ? 6.019 -11.198 -1.869 1.00 97.81 161 LEU A O 1
ATOM 1309 N N . GLN A 1 162 ? 4.390 -10.276 -0.592 1.00 92.62 162 GLN A N 1
ATOM 1310 C CA . GLN A 1 162 ? 3.223 -10.942 -1.189 1.00 92.62 162 GLN A CA 1
ATOM 1311 C C . GLN A 1 162 ? 2.794 -10.309 -2.518 1.00 92.62 162 GLN A C 1
ATOM 1313 O O . GLN A 1 162 ? 3.057 -9.096 -2.716 1.00 92.62 162 GLN A O 1
#

pLDDT: mean 97.17, std 2.77, range [73.56, 98.88]

InterPro domains:
  IPR017946 PLC-like phosphodiesterase, TIM beta/alpha-barrel domain superfamily [G3DSA:3.20.20.190] (1-162)
  IPR017946 PLC-like phosphodiesterase, TIM beta/alpha-barrel domain superfamily [SSF51695] (2-162)
  IPR030395 Glycerophosphodiester phosphodiesterase domain [PF03009] (5-162)